Protein AF-A0A965PLN1-F1 (afdb_monomer_lite)

Structure (mmCIF, N/CA/C/O backbone):
data_AF-A0A965PLN1-F1
#
_entry.id   AF-A0A965PLN1-F1
#
loop_
_atom_site.group_PDB
_atom_site.id
_atom_site.type_symbol
_atom_site.label_atom_id
_atom_site.label_alt_id
_atom_site.label_comp_id
_atom_site.label_asym_id
_atom_site.label_entity_id
_atom_site.label_seq_id
_atom_site.pdbx_PDB_ins_code
_atom_site.Cartn_x
_atom_site.Cartn_y
_atom_site.Cartn_z
_atom_site.occupancy
_atom_site.B_iso_or_equiv
_atom_site.auth_seq_id
_atom_site.auth_comp_id
_atom_site.auth_asym_id
_atom_site.auth_atom_id
_atom_site.pdbx_PDB_model_num
ATOM 1 N N . MET A 1 1 ? 15.491 -0.261 -13.532 1.00 60.44 1 MET A N 1
ATOM 2 C CA . MET A 1 1 ? 15.041 0.584 -12.404 1.00 60.44 1 MET A CA 1
ATOM 3 C C . MET A 1 1 ? 14.236 -0.179 -11.343 1.00 60.44 1 MET A C 1
ATOM 5 O O . MET A 1 1 ? 14.579 -0.082 -10.175 1.00 60.44 1 MET A O 1
ATOM 9 N N . ILE A 1 2 ? 13.207 -0.965 -11.703 1.00 69.25 2 ILE A N 1
ATOM 10 C CA . ILE A 1 2 ? 12.363 -1.695 -10.722 1.00 69.25 2 ILE A CA 1
ATOM 11 C C . ILE A 1 2 ? 13.109 -2.850 -10.017 1.00 69.25 2 ILE A C 1
ATOM 13 O O . ILE A 1 2 ? 12.782 -3.197 -8.893 1.00 69.25 2 ILE A O 1
ATOM 17 N N . VAL A 1 3 ? 14.132 -3.434 -10.647 1.00 70.81 3 VAL A N 1
ATOM 18 C CA . VAL A 1 3 ? 14.826 -4.637 -10.134 1.00 70.81 3 VAL A CA 1
ATOM 19 C C . VAL A 1 3 ? 15.979 -4.340 -9.171 1.00 70.81 3 VAL A C 1
ATOM 21 O O . VAL A 1 3 ? 16.336 -5.184 -8.355 1.00 70.81 3 VAL A O 1
ATOM 24 N N . GLU A 1 4 ? 16.575 -3.156 -9.269 1.00 82.12 4 GLU A N 1
ATOM 25 C CA . GLU A 1 4 ? 17.682 -2.744 -8.405 1.00 82.12 4 GLU A CA 1
ATOM 26 C C . GLU A 1 4 ? 17.141 -2.412 -7.014 1.00 82.12 4 GLU A C 1
ATOM 28 O O . GLU A 1 4 ? 16.167 -1.673 -6.911 1.00 82.12 4 GLU A O 1
ATOM 33 N N . ARG A 1 5 ? 17.734 -2.940 -5.944 1.00 80.38 5 ARG A N 1
ATOM 34 C CA . ARG A 1 5 ? 17.298 -2.647 -4.569 1.00 80.38 5 ARG A CA 1
ATOM 35 C C . ARG A 1 5 ? 18.150 -1.535 -3.964 1.00 80.38 5 ARG A C 1
ATOM 37 O O . ARG A 1 5 ? 19.319 -1.424 -4.301 1.00 80.38 5 ARG A O 1
ATOM 44 N N . ASP A 1 6 ? 17.562 -0.785 -3.035 1.00 86.50 6 ASP A N 1
ATOM 45 C CA . ASP A 1 6 ? 18.236 0.264 -2.261 1.00 86.50 6 ASP A CA 1
ATOM 46 C C . ASP A 1 6 ? 18.893 1.348 -3.129 1.00 86.50 6 ASP A C 1
ATOM 48 O O . ASP A 1 6 ? 20.067 1.661 -2.973 1.00 86.50 6 ASP A O 1
ATOM 52 N N . ASN A 1 7 ? 18.119 1.925 -4.049 1.00 90.00 7 ASN A N 1
ATOM 53 C CA . ASN A 1 7 ? 18.559 2.973 -4.962 1.00 90.00 7 ASN A CA 1
ATOM 54 C C . ASN A 1 7 ? 18.110 4.358 -4.430 1.00 90.00 7 ASN A C 1
ATOM 56 O O . ASN A 1 7 ? 16.924 4.697 -4.525 1.00 90.00 7 ASN A O 1
ATOM 60 N N . PRO A 1 8 ? 19.031 5.193 -3.905 1.00 88.88 8 PRO A N 1
ATOM 61 C CA . PRO A 1 8 ? 18.694 6.514 -3.371 1.00 88.88 8 PRO A CA 1
ATOM 62 C C . PRO A 1 8 ? 18.135 7.474 -4.422 1.00 88.88 8 PRO A C 1
ATOM 64 O O . PRO A 1 8 ? 17.267 8.287 -4.116 1.00 88.88 8 PRO A O 1
ATOM 67 N N . GLU A 1 9 ? 18.589 7.381 -5.672 1.00 89.88 9 GLU A N 1
ATOM 68 C CA . GLU A 1 9 ? 18.084 8.234 -6.746 1.00 89.88 9 GLU A CA 1
ATOM 69 C C . GLU A 1 9 ? 16.639 7.887 -7.102 1.00 89.88 9 GLU A C 1
ATOM 71 O O . GLU A 1 9 ? 15.800 8.781 -7.224 1.00 89.88 9 GLU A O 1
ATOM 76 N N . PHE A 1 10 ? 16.309 6.595 -7.155 1.00 91.50 10 PHE A N 1
ATOM 77 C CA . PHE A 1 10 ? 14.926 6.149 -7.279 1.00 91.50 10 PHE A CA 1
ATOM 78 C C . PHE A 1 10 ? 14.072 6.712 -6.144 1.00 91.50 10 PHE A C 1
ATOM 80 O O . PHE A 1 10 ? 12.982 7.222 -6.396 1.00 91.50 10 PHE A O 1
ATOM 87 N N . ARG A 1 11 ? 14.558 6.666 -4.897 1.00 92.44 11 ARG A N 1
ATOM 88 C CA . ARG A 1 11 ? 13.803 7.207 -3.761 1.00 92.44 11 ARG A CA 1
ATOM 89 C C . ARG A 1 11 ? 13.628 8.716 -3.834 1.00 92.44 11 ARG A C 1
ATOM 91 O O . ARG A 1 11 ? 12.525 9.205 -3.596 1.00 92.44 11 ARG A O 1
ATOM 98 N N . ARG A 1 12 ? 14.658 9.444 -4.254 1.00 90.56 12 ARG A N 1
ATOM 99 C CA . ARG A 1 12 ? 14.590 10.888 -4.492 1.00 90.56 12 ARG A CA 1
ATOM 100 C C . ARG A 1 12 ? 13.552 11.242 -5.558 1.00 90.56 12 ARG A C 1
ATOM 102 O O . ARG A 1 12 ? 12.788 12.178 -5.362 1.00 90.56 12 ARG A O 1
ATOM 109 N N . VAL A 1 13 ? 13.505 10.499 -6.664 1.00 91.19 13 VAL A N 1
ATOM 110 C CA . VAL A 1 13 ? 12.593 10.774 -7.788 1.00 91.19 13 VAL A CA 1
ATOM 111 C C . VAL A 1 13 ? 11.161 10.334 -7.484 1.00 91.19 13 VAL A C 1
ATOM 113 O O . VAL A 1 13 ? 10.222 11.086 -7.724 1.00 91.1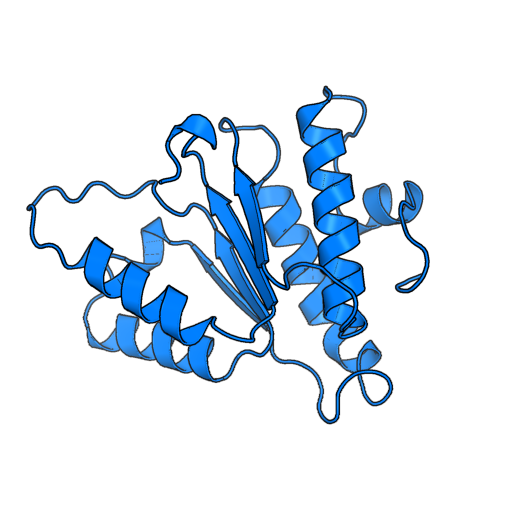9 13 VAL A O 1
ATOM 116 N N . VAL A 1 14 ? 10.981 9.122 -6.956 1.00 92.88 14 VAL A N 1
ATOM 117 C CA . VAL A 1 14 ? 9.655 8.517 -6.768 1.00 92.88 14 VAL A CA 1
ATOM 118 C C . VAL A 1 14 ? 9.020 8.949 -5.458 1.00 92.88 14 VAL A C 1
ATOM 120 O O . VAL A 1 14 ? 7.855 9.341 -5.440 1.00 92.88 14 VAL A O 1
ATOM 123 N N . PHE A 1 15 ? 9.770 8.876 -4.359 1.00 91.31 15 PHE A N 1
ATOM 124 C CA . PHE A 1 15 ? 9.253 9.226 -3.042 1.00 91.31 15 PHE A CA 1
ATOM 125 C C . PHE A 1 15 ? 9.452 10.698 -2.709 1.00 91.31 15 PHE A C 1
ATOM 127 O O . PHE A 1 15 ? 8.698 11.192 -1.882 1.00 91.31 15 PHE A O 1
ATOM 134 N N . ALA A 1 16 ? 10.407 11.411 -3.321 1.00 89.06 16 ALA A N 1
ATOM 135 C CA . ALA A 1 16 ? 10.687 12.823 -3.026 1.00 89.06 16 ALA A CA 1
ATOM 136 C C . ALA A 1 16 ? 10.753 13.112 -1.512 1.00 89.06 16 ALA A C 1
ATOM 138 O O . ALA A 1 16 ? 10.242 14.123 -1.032 1.00 89.06 16 ALA A O 1
ATOM 139 N N . MET A 1 17 ? 11.312 12.170 -0.747 1.00 78.38 17 MET A N 1
ATOM 140 C CA . MET A 1 17 ? 11.492 12.299 0.696 1.00 78.38 17 MET A CA 1
ATOM 141 C C . MET A 1 17 ? 12.887 12.829 0.995 1.00 78.38 17 MET A C 1
ATOM 143 O O . MET A 1 17 ? 13.867 12.379 0.404 1.00 78.38 17 MET A O 1
ATOM 147 N N . ASP A 1 18 ? 12.975 13.741 1.958 1.00 75.62 18 ASP A N 1
ATOM 148 C CA . ASP A 1 18 ? 14.254 14.172 2.503 1.00 75.62 18 ASP A CA 1
ATOM 149 C C . ASP A 1 18 ? 14.805 13.107 3.470 1.00 75.62 18 ASP A C 1
ATOM 151 O O . ASP A 1 18 ? 14.427 13.023 4.639 1.00 75.62 18 ASP A O 1
ATOM 155 N N . GLU A 1 19 ? 15.706 12.262 2.968 1.00 77.12 19 GLU A N 1
ATOM 156 C CA . GLU A 1 19 ? 16.384 11.218 3.749 1.00 77.12 19 GLU A CA 1
ATOM 157 C C . GLU A 1 19 ? 17.459 11.762 4.709 1.00 77.12 19 GLU A C 1
ATOM 159 O O . GLU A 1 19 ? 18.097 10.981 5.434 1.00 77.12 19 GLU A O 1
ATOM 164 N N . THR A 1 20 ? 17.685 13.080 4.716 1.00 73.38 20 THR A N 1
ATOM 165 C CA . THR A 1 20 ? 18.547 13.756 5.693 1.00 73.38 20 THR A CA 1
ATOM 166 C C . THR A 1 20 ? 17.782 14.124 6.966 1.00 73.38 20 THR A C 1
ATOM 168 O O . THR A 1 20 ? 18.387 14.198 8.038 1.00 73.38 20 THR A O 1
ATOM 171 N N . PHE A 1 21 ? 16.448 14.223 6.892 1.00 64.56 21 PHE A N 1
ATOM 172 C CA . PHE A 1 21 ? 15.567 14.539 8.018 1.00 64.56 21 PHE A CA 1
ATOM 173 C C . PHE A 1 21 ? 15.309 13.310 8.915 1.00 64.56 21 PHE A C 1
ATOM 175 O O . PHE A 1 21 ? 14.206 12.769 9.022 1.00 64.56 21 PHE A O 1
ATOM 182 N N . GLY A 1 22 ? 16.370 12.842 9.574 1.00 70.50 22 GLY A N 1
ATOM 183 C CA . GLY A 1 22 ? 16.324 11.799 10.597 1.00 70.50 22 GLY A CA 1
ATOM 184 C C . GLY A 1 22 ? 16.175 10.358 10.083 1.00 70.50 22 GLY A C 1
ATOM 185 O O . GLY A 1 22 ? 15.818 10.070 8.940 1.00 70.50 22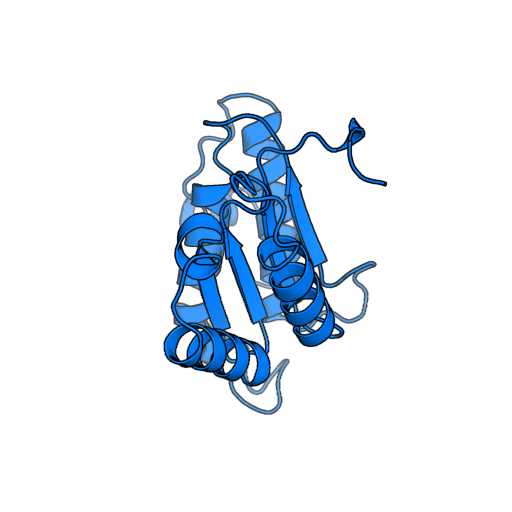 GLY A O 1
ATOM 186 N N . ASN A 1 23 ? 16.436 9.403 10.980 1.00 81.06 23 ASN A N 1
ATOM 187 C CA . ASN A 1 23 ? 16.466 7.971 10.649 1.00 81.06 23 ASN A CA 1
ATOM 188 C C . ASN A 1 23 ? 15.094 7.400 10.243 1.00 81.06 23 ASN A C 1
ATOM 190 O O . ASN A 1 23 ? 15.029 6.416 9.501 1.00 81.06 23 ASN A O 1
ATOM 194 N N . ALA A 1 24 ? 13.998 8.004 10.711 1.00 82.81 24 ALA A N 1
ATOM 195 C CA . ALA A 1 24 ? 12.641 7.542 10.427 1.00 82.81 24 ALA A CA 1
ATOM 196 C C . ALA A 1 24 ? 12.248 7.754 8.956 1.00 82.81 24 ALA A C 1
ATOM 198 O O . ALA A 1 24 ? 11.793 6.807 8.314 1.00 82.81 24 ALA A O 1
ATOM 199 N N . ALA A 1 25 ? 12.482 8.952 8.405 1.00 84.44 25 ALA A N 1
ATOM 200 C CA . ALA A 1 25 ? 12.172 9.276 7.011 1.00 84.44 25 ALA A CA 1
ATOM 201 C C . ALA A 1 25 ? 12.953 8.373 6.044 1.00 84.44 25 ALA A C 1
ATOM 203 O O . ALA A 1 25 ? 12.370 7.765 5.146 1.00 84.44 25 ALA A O 1
ATOM 204 N N . ARG A 1 26 ? 14.255 8.187 6.305 1.00 87.38 26 ARG A N 1
ATOM 205 C CA . ARG A 1 26 ? 15.109 7.266 5.543 1.00 87.38 26 ARG A CA 1
ATOM 206 C C . ARG A 1 26 ? 14.608 5.825 5.597 1.00 87.38 26 ARG A C 1
ATOM 208 O O . ARG A 1 26 ? 14.560 5.148 4.573 1.00 87.38 26 ARG A O 1
ATOM 215 N N . SER A 1 27 ? 14.228 5.345 6.781 1.00 90.56 27 SER A N 1
ATOM 216 C CA . SER A 1 27 ? 13.723 3.976 6.944 1.00 90.56 27 SER A CA 1
ATOM 217 C C . SER A 1 27 ? 12.416 3.778 6.177 1.00 90.56 27 SER A C 1
ATOM 219 O O . SER A 1 27 ? 12.292 2.815 5.424 1.00 90.56 27 SER A O 1
ATOM 221 N N . ILE A 1 28 ? 11.471 4.716 6.305 1.00 92.12 28 ILE A N 1
ATOM 222 C CA . ILE A 1 28 ? 10.202 4.701 5.568 1.00 92.12 28 ILE A CA 1
ATOM 223 C C . ILE A 1 28 ? 10.456 4.661 4.061 1.00 92.12 28 ILE A C 1
ATOM 225 O O . ILE A 1 28 ? 9.885 3.807 3.384 1.00 92.12 28 ILE A O 1
ATOM 229 N N . ALA A 1 29 ? 11.339 5.515 3.541 1.00 92.25 29 ALA A N 1
ATOM 230 C CA . ALA A 1 29 ? 11.658 5.554 2.117 1.00 92.25 29 ALA A CA 1
ATOM 231 C C . ALA A 1 29 ? 12.261 4.224 1.625 1.00 92.25 29 ALA A C 1
ATOM 233 O O . ALA A 1 29 ? 11.806 3.681 0.620 1.00 92.25 29 ALA A O 1
ATOM 234 N N . ARG A 1 30 ? 13.229 3.648 2.357 1.00 93.50 30 ARG A N 1
ATOM 235 C CA . ARG A 1 30 ? 13.874 2.367 1.997 1.00 93.50 30 ARG A CA 1
ATOM 236 C C . ARG A 1 30 ? 12.905 1.187 2.016 1.00 93.50 30 ARG A C 1
ATOM 238 O O . ARG A 1 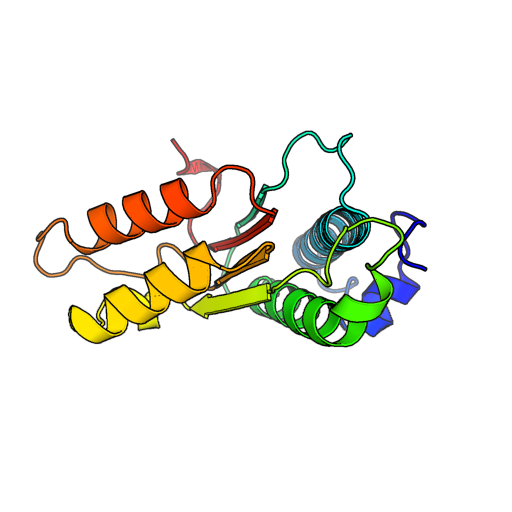30 ? 12.890 0.393 1.077 1.00 93.50 30 ARG A O 1
ATOM 245 N N . PHE A 1 31 ? 12.078 1.065 3.056 1.00 94.81 31 PHE A N 1
ATOM 246 C CA . PHE A 1 31 ? 11.087 -0.013 3.119 1.00 94.81 31 PHE A CA 1
ATOM 247 C C . PHE A 1 31 ? 9.999 0.153 2.056 1.00 94.81 31 PHE A C 1
ATOM 249 O O . PHE A 1 31 ? 9.620 -0.834 1.425 1.00 94.81 31 PHE A O 1
ATOM 256 N N . SER A 1 32 ? 9.548 1.386 1.808 1.00 95.81 32 SER A N 1
ATOM 257 C CA . SER A 1 32 ? 8.555 1.677 0.767 1.00 95.81 32 SER A CA 1
ATOM 258 C C . SER A 1 32 ? 9.093 1.363 -0.624 1.00 95.81 32 SER A C 1
ATOM 260 O O . SER A 1 32 ? 8.384 0.760 -1.421 1.00 95.81 32 SER A O 1
ATOM 262 N N . GLU A 1 33 ? 10.355 1.697 -0.910 1.00 95.56 33 GLU A N 1
ATOM 263 C CA . GLU A 1 33 ? 11.029 1.300 -2.146 1.00 95.56 33 GLU A CA 1
ATOM 264 C C . GLU A 1 33 ? 11.068 -0.220 -2.301 1.00 95.56 33 GLU A C 1
ATOM 266 O O . GLU A 1 33 ? 10.669 -0.740 -3.343 1.00 95.56 33 GLU A O 1
ATOM 271 N N . GLY A 1 34 ? 11.548 -0.928 -1.275 1.00 95.50 34 GLY A N 1
ATOM 272 C CA . GLY A 1 34 ? 11.673 -2.382 -1.315 1.00 95.50 34 GLY A CA 1
ATOM 273 C C . GLY A 1 34 ? 10.332 -3.063 -1.578 1.00 95.50 34 GLY A C 1
ATOM 274 O O . GLY A 1 34 ? 10.244 -3.933 -2.444 1.00 95.50 34 GLY A O 1
ATOM 275 N N . TRP A 1 35 ? 9.280 -2.627 -0.881 1.00 97.19 35 TRP A N 1
ATOM 276 C CA . TRP A 1 35 ? 7.926 -3.133 -1.091 1.00 97.19 35 TRP A CA 1
ATOM 277 C C . TRP A 1 35 ? 7.384 -2.774 -2.476 1.00 97.19 35 TRP A C 1
ATOM 279 O O . TRP A 1 35 ? 6.880 -3.655 -3.163 1.00 97.19 35 TRP A O 1
ATOM 289 N N . LEU A 1 36 ? 7.539 -1.524 -2.927 1.00 97.06 36 LEU A N 1
ATOM 290 C CA . LEU A 1 36 ? 7.056 -1.064 -4.233 1.00 97.06 36 LEU A CA 1
ATOM 291 C C . LEU A 1 36 ? 7.669 -1.885 -5.370 1.00 97.06 36 LEU A C 1
ATOM 293 O O . LEU A 1 36 ? 6.966 -2.379 -6.247 1.00 97.06 36 LEU A O 1
ATOM 297 N N . LYS A 1 37 ? 8.989 -2.072 -5.331 1.00 95.69 37 LYS A N 1
ATOM 298 C CA . LYS A 1 37 ? 9.725 -2.848 -6.332 1.00 95.69 37 LYS A CA 1
ATOM 299 C C . LYS A 1 37 ? 9.331 -4.321 -6.317 1.00 95.69 37 LYS A C 1
ATOM 301 O O . LYS A 1 37 ? 9.154 -4.914 -7.383 1.00 95.69 37 LYS A O 1
ATOM 306 N N . ALA A 1 38 ? 9.139 -4.900 -5.132 1.00 96.12 38 ALA A N 1
ATOM 307 C CA . ALA A 1 38 ? 8.641 -6.262 -4.990 1.00 96.12 38 ALA A CA 1
ATOM 308 C C . ALA A 1 38 ? 7.204 -6.417 -5.520 1.00 96.12 38 ALA A C 1
ATOM 310 O O . ALA A 1 38 ? 6.931 -7.377 -6.236 1.00 96.12 38 ALA A O 1
ATOM 311 N N . ALA A 1 39 ? 6.321 -5.451 -5.255 1.00 96.62 39 ALA A N 1
ATOM 312 C CA . ALA A 1 39 ? 4.957 -5.436 -5.770 1.00 96.62 39 ALA A CA 1
ATOM 313 C C . ALA A 1 39 ? 4.934 -5.344 -7.302 1.00 96.62 39 ALA A C 1
ATOM 315 O O . ALA A 1 39 ? 4.297 -6.172 -7.951 1.00 96.62 39 ALA A O 1
ATOM 316 N N . CYS A 1 40 ? 5.687 -4.417 -7.901 1.00 95.88 40 CYS A N 1
ATOM 317 C CA . CYS A 1 40 ? 5.790 -4.293 -9.359 1.00 95.88 40 CYS A CA 1
ATOM 318 C C . CYS A 1 40 ? 6.330 -5.565 -10.024 1.00 95.88 40 CYS A C 1
ATOM 320 O O . CYS A 1 40 ? 5.848 -5.974 -11.076 1.00 95.88 40 CYS A O 1
ATOM 322 N N . SER A 1 41 ? 7.323 -6.205 -9.401 1.00 94.88 41 SER A N 1
ATOM 323 C CA . SER A 1 41 ? 7.936 -7.431 -9.922 1.00 94.88 41 SER A CA 1
ATOM 324 C C . SER A 1 41 ? 7.237 -8.721 -9.480 1.00 94.88 41 SER A C 1
ATOM 326 O O . SER A 1 41 ? 7.717 -9.809 -9.796 1.00 94.88 41 SER A O 1
ATOM 328 N N . ASN A 1 42 ? 6.120 -8.615 -8.751 1.00 95.06 42 ASN A N 1
ATOM 329 C CA . ASN A 1 42 ? 5.412 -9.744 -8.147 1.00 95.06 42 ASN A CA 1
ATOM 330 C C . ASN A 1 42 ? 6.370 -10.745 -7.462 1.00 95.06 42 ASN A C 1
ATOM 332 O O . ASN A 1 42 ? 6.263 -11.961 -7.646 1.00 95.06 42 ASN A O 1
ATOM 336 N N . ASP A 1 43 ? 7.358 -10.234 -6.724 1.00 94.25 43 ASP A N 1
ATOM 337 C CA . ASP A 1 43 ? 8.456 -11.035 -6.177 1.00 94.25 43 ASP A CA 1
ATOM 338 C C . ASP A 1 43 ? 7.930 -12.024 -5.126 1.00 94.25 43 ASP A C 1
ATOM 340 O O . ASP A 1 43 ? 7.476 -11.631 -4.053 1.00 94.25 43 ASP A O 1
ATOM 344 N N . GLN A 1 44 ? 8.011 -13.325 -5.420 1.00 91.00 44 GLN A N 1
ATOM 345 C CA . GLN A 1 44 ? 7.562 -14.391 -4.515 1.00 91.00 44 GLN A CA 1
ATOM 346 C C . GLN A 1 44 ? 8.542 -14.670 -3.369 1.00 91.00 44 GLN A C 1
ATOM 348 O O . GLN A 1 44 ? 8.209 -15.406 -2.446 1.00 91.00 44 GLN A O 1
ATOM 353 N N . LYS A 1 45 ? 9.757 -14.108 -3.411 1.00 91.38 45 LYS A N 1
ATOM 354 C CA . LYS A 1 45 ? 10.805 -14.359 -2.410 1.00 91.38 45 LYS A CA 1
ATOM 355 C C . LYS A 1 45 ? 10.695 -13.446 -1.190 1.00 91.38 45 LYS A C 1
ATOM 357 O O . LYS A 1 45 ? 11.469 -13.597 -0.243 1.00 91.38 45 LYS A O 1
ATOM 362 N N . VAL A 1 46 ? 9.790 -12.464 -1.201 1.00 92.38 46 VAL A N 1
ATOM 363 C CA . VAL A 1 46 ? 9.574 -11.604 -0.033 1.00 92.38 46 VAL A CA 1
ATOM 364 C C . VAL A 1 46 ? 8.994 -12.407 1.127 1.00 92.38 46 VAL A C 1
ATOM 366 O O . VAL A 1 46 ? 8.152 -13.277 0.940 1.00 92.38 46 VAL A O 1
ATOM 369 N N . LYS A 1 47 ? 9.404 -12.073 2.355 1.00 91.31 47 LYS A N 1
ATOM 370 C CA . LYS A 1 47 ? 8.844 -12.700 3.566 1.00 91.31 47 LYS A CA 1
ATOM 371 C C . LYS A 1 47 ? 7.357 -12.396 3.749 1.00 91.31 47 LYS A C 1
ATOM 373 O O . LYS A 1 47 ? 6.644 -1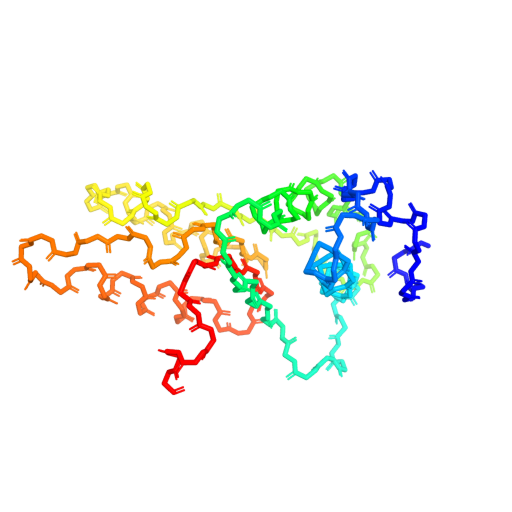3.167 4.376 1.00 91.31 47 LYS A O 1
ATOM 378 N N . SER A 1 48 ? 6.915 -11.243 3.255 1.00 94.69 48 SER A N 1
ATOM 379 C CA . SER A 1 48 ? 5.525 -10.814 3.295 1.00 94.69 48 SER A CA 1
ATOM 380 C C . SER A 1 48 ? 5.250 -9.851 2.148 1.00 94.69 48 SER A C 1
ATOM 382 O O . SER A 1 48 ? 6.108 -9.043 1.789 1.00 94.69 48 SER A O 1
ATOM 38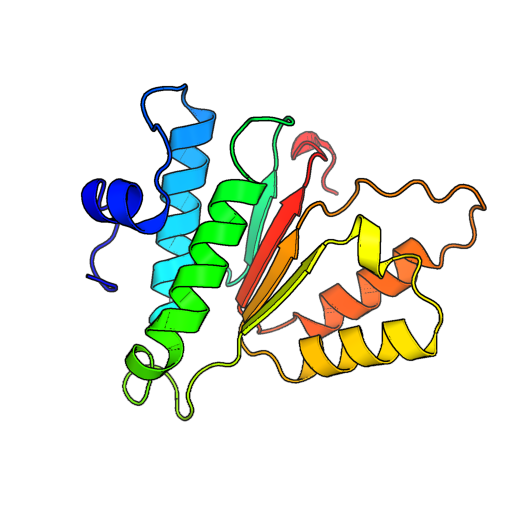4 N N . ARG A 1 49 ? 4.031 -9.918 1.610 1.00 97.38 49 ARG A N 1
ATOM 385 C CA . ARG A 1 49 ? 3.497 -8.934 0.657 1.00 97.38 49 ARG A CA 1
ATOM 386 C C . ARG A 1 49 ? 2.921 -7.701 1.353 1.00 97.38 49 ARG A C 1
ATOM 388 O O . ARG A 1 49 ? 2.432 -6.786 0.693 1.00 97.38 49 ARG A O 1
ATOM 395 N N . TRP A 1 50 ? 2.931 -7.695 2.682 1.00 97.31 50 TRP A N 1
ATOM 396 C CA . TRP A 1 50 ? 2.371 -6.636 3.502 1.00 97.31 50 TRP A CA 1
ATOM 397 C C . TRP A 1 50 ? 3.487 -5.769 4.079 1.00 97.31 50 TRP A C 1
ATOM 399 O O . TRP A 1 50 ? 4.451 -6.281 4.651 1.00 97.31 50 TRP A O 1
ATOM 409 N N . LEU A 1 51 ? 3.335 -4.454 3.959 1.00 97.06 51 LEU A N 1
ATOM 410 C CA . LEU A 1 51 ? 4.176 -3.463 4.615 1.00 97.06 51 LEU A CA 1
ATOM 411 C C . LEU A 1 51 ? 3.296 -2.559 5.478 1.00 97.06 51 LEU A C 1
ATOM 413 O O . LEU A 1 51 ? 2.360 -1.939 4.986 1.00 97.06 51 LEU A O 1
ATOM 417 N N . VAL A 1 52 ? 3.623 -2.460 6.766 1.00 95.25 52 VAL A N 1
ATOM 418 C CA . VAL A 1 52 ? 2.984 -1.516 7.687 1.00 95.25 52 VAL A CA 1
ATOM 419 C C . VAL A 1 52 ? 3.996 -0.445 8.067 1.00 95.25 52 VAL A C 1
ATOM 421 O O . VAL A 1 52 ? 5.006 -0.722 8.714 1.00 95.25 52 VAL A O 1
ATOM 424 N N . LEU A 1 53 ? 3.722 0.790 7.664 1.00 94.31 53 LEU A N 1
ATOM 425 C CA . LEU A 1 53 ? 4.466 1.975 8.059 1.00 94.31 53 LEU A CA 1
ATOM 426 C C . LEU A 1 53 ? 3.844 2.524 9.344 1.00 94.31 53 LEU A C 1
ATOM 428 O O . LEU A 1 53 ? 2.810 3.190 9.311 1.00 94.31 53 LEU A O 1
ATOM 432 N N . ALA A 1 54 ? 4.487 2.240 10.473 1.00 90.94 54 ALA A N 1
ATOM 433 C CA . ALA A 1 54 ? 4.086 2.721 11.790 1.00 90.94 54 ALA A CA 1
ATOM 434 C C . ALA A 1 54 ? 5.049 3.805 12.292 1.00 90.94 54 ALA A C 1
ATOM 436 O O . ALA A 1 54 ? 6.264 3.691 12.124 1.00 90.94 54 ALA A O 1
ATOM 437 N N . GLY A 1 55 ? 4.524 4.853 12.924 1.00 85.81 55 GLY A N 1
ATOM 438 C CA . GLY A 1 55 ? 5.344 5.906 13.530 1.00 85.81 55 GLY A CA 1
ATOM 439 C C . GLY A 1 55 ? 4.565 7.186 13.800 1.00 85.81 55 GLY A C 1
ATOM 440 O O . GLY A 1 55 ? 3.407 7.305 13.407 1.00 85.81 55 GLY A O 1
ATOM 441 N N . SER A 1 56 ? 5.207 8.168 14.427 1.00 84.38 56 SER A N 1
ATOM 442 C CA . SER A 1 56 ? 4.568 9.438 14.787 1.00 84.38 56 SER A CA 1
ATOM 443 C C . SER A 1 56 ? 4.049 10.220 13.567 1.00 84.38 56 SER A C 1
ATOM 445 O O . SER A 1 56 ? 4.526 10.023 12.437 1.00 84.38 56 SER A O 1
ATOM 447 N N . PRO A 1 57 ? 3.058 11.110 13.753 1.00 84.44 57 PRO A N 1
ATOM 448 C CA . PRO A 1 57 ? 2.671 12.081 12.734 1.00 84.44 57 PRO A CA 1
ATOM 449 C C . PRO A 1 57 ? 3.882 12.878 12.225 1.00 84.44 57 PRO A C 1
ATOM 451 O O . PRO A 1 57 ? 4.836 13.112 12.961 1.00 84.44 57 PRO A O 1
ATOM 454 N N . GLY A 1 58 ? 3.868 13.262 10.947 1.00 83.06 58 GLY A N 1
ATOM 455 C CA . GLY A 1 58 ? 4.955 14.040 10.338 1.00 83.06 58 GLY A CA 1
ATOM 456 C C . GLY A 1 58 ? 6.177 13.238 9.866 1.00 83.06 58 GLY A C 1
ATOM 457 O O . GLY A 1 58 ? 6.986 13.778 9.126 1.00 83.06 58 GLY A O 1
ATOM 458 N N . CYS A 1 59 ? 6.298 11.937 10.166 1.00 86.94 59 CYS A N 1
ATOM 459 C CA . CYS A 1 59 ? 7.432 11.120 9.690 1.00 86.94 59 CYS A CA 1
ATOM 460 C C . CYS A 1 59 ? 7.397 10.762 8.183 1.00 86.94 59 CYS A C 1
ATOM 462 O O . CYS A 1 59 ? 8.257 10.024 7.715 1.00 86.94 59 CYS A O 1
ATOM 464 N N . GLY A 1 60 ? 6.394 11.223 7.424 1.00 89.56 60 GLY A N 1
ATOM 465 C CA . GLY A 1 60 ? 6.301 10.996 5.972 1.00 89.56 60 GLY A CA 1
ATOM 466 C C . GLY A 1 60 ? 5.638 9.684 5.526 1.00 89.56 60 GLY A C 1
ATOM 467 O O . GLY A 1 60 ? 5.712 9.332 4.355 1.00 89.56 60 GLY A O 1
ATOM 468 N N . LYS A 1 61 ? 4.942 8.970 6.420 1.00 94.25 61 LYS A N 1
ATOM 469 C CA . LYS A 1 61 ? 4.255 7.691 6.124 1.00 94.25 61 LYS A CA 1
ATOM 470 C C . LYS A 1 61 ? 3.216 7.824 5.001 1.00 94.25 61 LYS A C 1
ATOM 472 O O . LYS A 1 61 ? 3.301 7.135 3.990 1.00 94.25 61 LYS A O 1
ATOM 477 N N . THR A 1 62 ? 2.276 8.756 5.162 1.00 94.44 62 THR A N 1
ATOM 478 C CA . THR A 1 62 ? 1.234 9.062 4.169 1.00 94.44 62 THR A CA 1
ATOM 479 C C . THR A 1 62 ? 1.828 9.549 2.851 1.00 94.44 62 THR A C 1
ATOM 481 O O . THR A 1 62 ? 1.353 9.180 1.779 1.00 94.44 62 THR A O 1
ATOM 484 N N . HIS A 1 63 ? 2.907 10.334 2.918 1.00 94.38 63 HIS A N 1
ATOM 485 C CA . HIS A 1 63 ? 3.625 10.798 1.731 1.00 94.38 63 HIS A CA 1
ATOM 486 C C . HIS A 1 63 ? 4.230 9.627 0.951 1.00 94.38 63 HIS A C 1
ATOM 488 O O . HIS A 1 63 ? 4.003 9.516 -0.253 1.00 94.38 63 HIS A O 1
ATOM 494 N N . ALA A 1 64 ? 4.910 8.708 1.643 1.00 95.88 64 ALA A N 1
ATOM 495 C CA . ALA A 1 64 ? 5.484 7.517 1.033 1.00 95.88 64 ALA A CA 1
ATOM 496 C C . ALA A 1 64 ? 4.415 6.602 0.415 1.00 95.88 64 ALA A C 1
ATOM 498 O O . ALA A 1 64 ? 4.557 6.181 -0.733 1.00 95.88 64 ALA A O 1
ATOM 499 N N . LEU A 1 65 ? 3.307 6.361 1.127 1.00 97.56 65 LEU A N 1
ATOM 500 C CA . LEU A 1 65 ? 2.171 5.599 0.601 1.00 97.56 65 LEU A CA 1
ATOM 501 C C . LEU A 1 65 ? 1.596 6.256 -0.660 1.00 97.56 65 LEU A C 1
ATOM 503 O O . LEU A 1 65 ? 1.350 5.572 -1.653 1.00 97.56 65 LEU A O 1
ATOM 507 N N . GLN A 1 66 ? 1.433 7.582 -0.671 1.00 97.25 66 GLN A N 1
ATOM 508 C CA . GLN A 1 66 ? 0.906 8.284 -1.841 1.00 97.25 66 GLN A CA 1
ATOM 509 C C . GLN A 1 66 ? 1.865 8.340 -3.027 1.00 97.25 66 GLN A C 1
ATOM 511 O O . GLN A 1 66 ? 1.423 8.361 -4.177 1.00 97.25 66 GLN A O 1
ATOM 516 N N . ALA A 1 67 ? 3.168 8.389 -2.777 1.00 97.31 67 ALA A N 1
ATOM 517 C CA . ALA A 1 67 ? 4.174 8.240 -3.819 1.00 97.31 67 ALA A CA 1
ATOM 518 C C . ALA A 1 67 ? 4.129 6.833 -4.436 1.00 97.31 67 ALA A C 1
ATOM 520 O O . ALA A 1 67 ? 4.050 6.709 -5.658 1.00 97.31 67 ALA A O 1
ATOM 521 N N . ALA A 1 68 ? 4.066 5.784 -3.607 1.00 97.75 68 ALA A N 1
ATOM 522 C CA . ALA A 1 68 ? 3.917 4.407 -4.077 1.00 97.75 68 ALA A CA 1
ATOM 523 C C . ALA A 1 68 ? 2.636 4.224 -4.907 1.00 97.75 68 ALA A C 1
ATOM 525 O O . ALA A 1 68 ? 2.697 3.683 -6.007 1.00 97.75 68 ALA A O 1
ATOM 526 N N . TYR A 1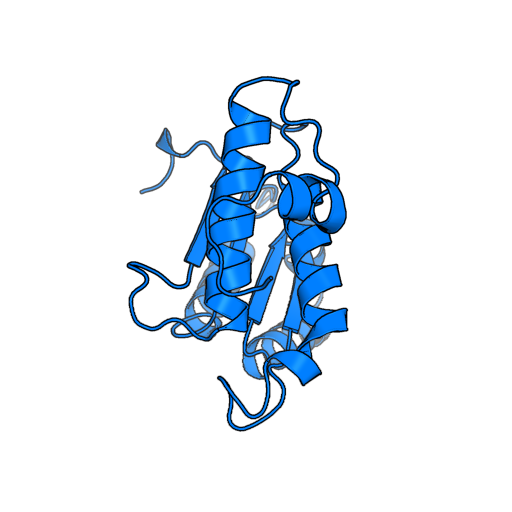 69 ? 1.493 4.736 -4.434 1.00 98.06 69 TYR A N 1
ATOM 527 C CA . TYR A 1 69 ? 0.228 4.681 -5.173 1.00 98.06 69 TYR A CA 1
ATOM 528 C C . TYR A 1 69 ? 0.332 5.321 -6.562 1.00 98.06 69 TYR A C 1
ATOM 530 O O . TYR A 1 69 ? -0.070 4.722 -7.561 1.00 98.06 69 TYR A O 1
ATOM 538 N N . ARG A 1 70 ? 0.890 6.537 -6.630 1.00 97.69 70 ARG A N 1
ATOM 539 C CA . ARG A 1 70 ? 1.074 7.269 -7.890 1.00 97.69 70 ARG A CA 1
ATOM 540 C C . ARG A 1 70 ? 1.972 6.504 -8.855 1.00 97.69 70 ARG A C 1
ATOM 542 O O . ARG A 1 70 ? 1.607 6.364 -10.019 1.00 97.69 70 ARG A O 1
ATOM 549 N N . PHE A 1 71 ? 3.088 5.968 -8.363 1.00 96.94 71 PHE A N 1
ATOM 550 C CA . PHE A 1 71 ? 3.996 5.158 -9.168 1.00 96.94 71 PHE A CA 1
ATOM 551 C C . PHE A 1 71 ? 3.300 3.908 -9.715 1.00 96.94 71 PHE A C 1
ATOM 553 O O . PHE A 1 71 ? 3.323 3.669 -10.917 1.00 96.94 71 PHE A O 1
ATOM 560 N N . LEU A 1 72 ? 2.632 3.135 -8.853 1.00 96.50 72 LEU A N 1
ATOM 561 C CA . LEU A 1 72 ? 1.942 1.907 -9.251 1.00 96.50 72 LEU A CA 1
ATOM 562 C C . LEU A 1 72 ? 0.884 2.163 -10.325 1.00 96.50 72 LEU A C 1
ATOM 564 O O . LEU A 1 72 ? 0.798 1.414 -11.292 1.00 96.50 72 LEU A O 1
ATOM 568 N N . ARG A 1 73 ? 0.105 3.242 -10.192 1.00 96.00 73 ARG A N 1
ATOM 569 C CA . ARG A 1 73 ? -0.894 3.606 -11.202 1.00 96.00 73 ARG A CA 1
ATOM 570 C C . ARG A 1 73 ? -0.279 4.029 -12.530 1.00 96.00 73 ARG A C 1
ATOM 572 O O . ARG A 1 73 ? -0.831 3.683 -13.568 1.00 96.00 73 ARG A O 1
ATOM 579 N N . ALA A 1 74 ? 0.830 4.764 -12.500 1.00 95.31 74 ALA A N 1
ATOM 580 C CA . ALA A 1 74 ? 1.516 5.207 -13.711 1.00 95.31 74 ALA A CA 1
ATOM 581 C C . ALA A 1 74 ? 2.225 4.055 -14.444 1.00 95.31 74 ALA A C 1
ATOM 583 O O . ALA A 1 74 ? 2.311 4.076 -15.667 1.00 95.31 74 ALA A O 1
ATOM 584 N N . HIS A 1 75 ? 2.687 3.041 -13.706 1.00 94.25 75 HIS A N 1
ATOM 585 C CA . HIS A 1 75 ? 3.547 1.967 -14.215 1.00 94.25 75 HIS A CA 1
ATOM 586 C C . HIS A 1 75 ? 2.892 0.575 -14.195 1.00 94.25 75 HIS A C 1
ATOM 588 O O . HIS A 1 75 ? 3.578 -0.438 -14.339 1.00 94.25 75 HIS A O 1
ATOM 594 N N . ALA A 1 76 ? 1.568 0.486 -14.027 1.00 92.69 76 ALA A N 1
ATOM 595 C CA . ALA A 1 76 ? 0.864 -0.800 -14.008 1.00 92.69 76 ALA A CA 1
ATOM 596 C C . ALA A 1 76 ? 1.082 -1.592 -15.309 1.00 92.69 76 ALA A C 1
ATOM 598 O O . ALA A 1 76 ? 1.292 -2.803 -15.271 1.00 92.69 76 ALA A O 1
ATOM 599 N N . ILE A 1 77 ? 1.093 -0.902 -16.455 1.00 93.31 77 ILE A N 1
ATOM 600 C CA . ILE A 1 77 ? 1.344 -1.520 -17.764 1.00 93.31 77 ILE A CA 1
ATOM 601 C C . ILE A 1 77 ? 2.766 -2.081 -17.833 1.00 93.31 77 ILE A C 1
ATOM 603 O O . ILE A 1 77 ? 2.929 -3.201 -18.292 1.00 93.31 77 ILE A O 1
ATOM 607 N N . ASP A 1 78 ? 3.767 -1.380 -17.294 1.00 92.69 78 ASP A N 1
ATOM 608 C CA . ASP A 1 78 ? 5.167 -1.832 -17.301 1.00 92.69 78 ASP A CA 1
ATOM 609 C C . ASP A 1 78 ? 5.389 -3.112 -16.479 1.00 92.69 78 ASP A C 1
ATOM 611 O O . ASP A 1 78 ? 6.368 -3.835 -16.676 1.00 92.69 78 ASP A O 1
ATOM 615 N N . CYS A 1 79 ? 4.485 -3.404 -15.537 1.00 90.69 79 CYS A N 1
ATOM 616 C CA . CYS A 1 79 ? 4.525 -4.622 -14.730 1.00 90.69 79 CYS A CA 1
ATOM 617 C C . CYS A 1 79 ? 4.022 -5.862 -15.506 1.00 90.69 79 CYS A C 1
ATOM 619 O O . CYS A 1 79 ? 4.246 -7.008 -15.101 1.00 90.69 79 CYS A O 1
ATOM 621 N N . TRP A 1 80 ? 3.350 -5.640 -16.634 1.00 90.62 80 TRP A N 1
ATOM 622 C CA . TRP A 1 80 ? 2.766 -6.640 -17.521 1.00 90.62 80 TRP A CA 1
ATOM 623 C C . TRP A 1 80 ? 3.486 -6.635 -18.889 1.00 90.62 80 TRP A C 1
ATOM 625 O O . TRP A 1 80 ? 4.016 -5.611 -19.307 1.00 90.62 80 TRP A O 1
ATOM 635 N N . PRO A 1 81 ? 3.575 -7.771 -19.608 1.00 91.56 81 PRO A N 1
ATOM 636 C CA . PRO A 1 81 ? 3.217 -9.134 -19.201 1.00 91.56 81 PRO A CA 1
ATOM 637 C C . PRO A 1 81 ? 4.311 -9.840 -18.391 1.00 91.56 81 PRO A C 1
ATOM 639 O O . PRO A 1 81 ? 4.201 -11.024 -18.090 1.00 91.56 81 PRO A O 1
ATOM 642 N N . ARG A 1 82 ? 5.400 -9.137 -18.055 1.00 91.81 82 ARG A N 1
ATOM 643 C CA . ARG A 1 82 ? 6.597 -9.764 -17.485 1.00 91.81 82 ARG A CA 1
ATOM 644 C C . ARG A 1 82 ? 6.366 -10.411 -16.117 1.00 91.81 82 ARG A C 1
ATOM 646 O O . ARG A 1 82 ? 6.923 -11.477 -15.868 1.00 91.81 82 ARG A O 1
ATOM 653 N N . TRP A 1 83 ? 5.612 -9.764 -15.229 1.00 93.75 83 TRP A N 1
ATOM 654 C CA . TRP A 1 83 ? 5.417 -10.230 -13.846 1.00 93.75 83 TRP A CA 1
ATOM 655 C C . TRP A 1 83 ? 3.959 -10.545 -13.497 1.00 93.75 83 TRP A C 1
ATOM 657 O O . TRP A 1 83 ? 3.692 -11.234 -12.508 1.00 93.75 83 TRP A O 1
ATOM 667 N N . TYR A 1 84 ? 3.025 -10.076 -14.322 1.00 95.50 84 TYR A N 1
ATOM 668 C CA . TYR A 1 84 ? 1.593 -10.317 -14.191 1.00 95.50 84 TYR A CA 1
ATOM 669 C C . TYR A 1 84 ? 0.993 -10.751 -15.528 1.00 95.50 84 TYR A C 1
ATOM 671 O O . TYR A 1 84 ? 1.447 -10.314 -16.582 1.00 95.50 84 TYR A O 1
ATOM 679 N N . THR A 1 85 ? -0.056 -11.575 -15.482 1.00 94.44 85 THR A N 1
ATOM 680 C CA . THR A 1 85 ? -0.813 -12.024 -16.666 1.00 94.44 85 THR A CA 1
ATOM 681 C C . THR A 1 85 ? -1.716 -10.929 -17.237 1.00 94.44 85 THR A C 1
ATOM 683 O O . THR A 1 85 ? -1.941 -10.877 -18.444 1.00 94.44 85 THR A O 1
ATOM 686 N N . THR A 1 86 ? -2.178 -10.017 -16.383 1.00 94.56 86 THR A N 1
ATOM 687 C CA . THR A 1 86 ? -2.908 -8.791 -16.729 1.00 94.56 86 THR A CA 1
ATOM 688 C C . THR A 1 86 ? -2.292 -7.607 -15.984 1.00 94.56 86 THR A C 1
ATOM 690 O O . THR A 1 86 ? -1.694 -7.822 -14.927 1.00 94.56 86 THR A O 1
ATOM 693 N N . PRO A 1 87 ? -2.448 -6.358 -16.456 1.00 95.56 87 PRO A N 1
ATOM 694 C CA . PRO A 1 87 ? -2.009 -5.192 -15.692 1.00 95.56 87 PRO A CA 1
ATOM 695 C C . PRO A 1 87 ? -2.588 -5.224 -14.262 1.00 95.56 87 PRO A C 1
ATOM 697 O O . PRO A 1 87 ? -3.806 -5.367 -14.112 1.00 95.56 87 PRO A O 1
ATOM 700 N N . PRO A 1 88 ? -1.757 -5.152 -13.204 1.00 96.25 88 PRO A N 1
ATOM 701 C CA . PRO A 1 88 ? -2.238 -5.228 -11.833 1.00 96.25 88 PRO A CA 1
ATOM 702 C C . PRO A 1 88 ? -3.084 -3.999 -11.488 1.00 96.25 88 PRO A C 1
ATOM 704 O O . PRO A 1 88 ? -2.669 -2.857 -11.684 1.00 96.25 88 PRO A O 1
ATOM 707 N N . SER A 1 89 ? -4.268 -4.239 -10.934 1.00 96.75 89 SER A N 1
ATOM 708 C CA . SER A 1 89 ? -5.150 -3.196 -10.416 1.00 96.75 89 SER A CA 1
ATOM 709 C C . SER A 1 89 ? -4.675 -2.724 -9.039 1.00 96.75 89 SER A C 1
ATOM 711 O O . SER A 1 89 ? -4.220 -3.513 -8.205 1.00 96.75 89 SER A O 1
ATOM 713 N N . VAL A 1 90 ? -4.791 -1.420 -8.794 1.00 97.56 90 VAL A N 1
ATOM 714 C CA . VAL A 1 90 ? -4.316 -0.766 -7.569 1.00 97.56 90 VAL A CA 1
ATOM 715 C C . VAL A 1 90 ? -5.443 0.104 -7.028 1.00 97.56 90 VAL A C 1
ATOM 717 O O . VAL A 1 90 ? -5.944 0.958 -7.759 1.00 97.56 90 VAL A O 1
ATOM 720 N N . THR A 1 91 ? -5.813 -0.071 -5.760 1.00 97.88 91 THR A N 1
ATOM 721 C CA . THR A 1 91 ? -6.746 0.833 -5.067 1.00 97.88 91 THR A CA 1
ATOM 722 C C . THR A 1 91 ? -6.104 1.457 -3.833 1.00 97.88 91 THR A C 1
ATOM 724 O O . THR A 1 91 ? -5.160 0.908 -3.253 1.00 97.88 91 THR A O 1
ATOM 727 N N . LYS A 1 92 ? -6.612 2.628 -3.445 1.00 97.88 92 LYS A N 1
ATOM 728 C CA . LYS A 1 92 ? -6.183 3.350 -2.252 1.00 97.88 92 LYS A CA 1
ATOM 729 C C . LYS A 1 92 ? -7.353 4.047 -1.582 1.00 97.88 92 LYS A C 1
ATOM 731 O O . LYS A 1 92 ? -8.007 4.882 -2.202 1.00 97.88 92 LYS A O 1
ATOM 736 N N . PHE A 1 93 ? -7.488 3.852 -0.278 1.00 95.62 93 PHE A N 1
ATOM 737 C CA . PHE A 1 93 ? -8.437 4.588 0.551 1.00 95.62 93 PHE A CA 1
ATOM 738 C C . PHE A 1 93 ? -7.805 5.036 1.872 1.00 95.62 93 PHE A C 1
ATOM 740 O O . PHE A 1 93 ? -6.760 4.541 2.292 1.00 95.62 93 PHE A O 1
ATOM 747 N N . THR A 1 94 ? -8.418 6.038 2.500 1.00 94.75 94 THR A N 1
ATOM 748 C CA . THR A 1 94 ? -8.019 6.541 3.820 1.00 94.75 94 THR A CA 1
ATOM 749 C C . THR A 1 94 ? -9.003 6.000 4.846 1.00 94.75 94 THR A C 1
ATOM 751 O O . THR A 1 94 ? -10.201 6.251 4.726 1.00 94.75 94 THR A O 1
ATOM 754 N N . TRP A 1 95 ? -8.506 5.264 5.838 1.00 92.56 95 TRP A N 1
ATOM 755 C CA . TRP A 1 95 ? -9.318 4.488 6.772 1.00 92.56 95 TRP A CA 1
ATOM 756 C C . TRP A 1 95 ? -10.338 5.342 7.528 1.00 92.56 95 TRP A C 1
ATOM 758 O O . TRP A 1 95 ? -11.532 5.055 7.490 1.00 92.56 95 TRP A O 1
ATOM 768 N N . SER A 1 96 ? -9.894 6.468 8.089 1.00 87.56 96 SER A N 1
ATOM 769 C CA . SER A 1 96 ? -10.753 7.428 8.797 1.00 87.56 96 SER A CA 1
ATOM 770 C C . SER A 1 96 ? -11.892 8.007 7.953 1.00 87.56 96 SER A C 1
ATOM 772 O O . SER A 1 96 ? -12.875 8.492 8.507 1.00 87.56 96 SER A O 1
ATOM 774 N N . ARG A 1 97 ? -11.790 7.948 6.618 1.00 89.31 97 ARG A N 1
ATOM 775 C CA . ARG A 1 97 ? -12.861 8.373 5.704 1.00 89.31 97 ARG A CA 1
ATOM 776 C C . ARG A 1 97 ? -13.828 7.247 5.369 1.00 89.31 97 ARG A C 1
ATOM 778 O O . ARG A 1 97 ? -15.005 7.522 5.181 1.00 89.31 97 ARG A O 1
ATOM 785 N N . VAL A 1 98 ? -13.338 6.011 5.267 1.00 90.19 98 VAL A N 1
ATOM 786 C CA . VAL A 1 98 ? -14.161 4.873 4.828 1.00 90.19 98 VAL A CA 1
ATOM 787 C C . VAL A 1 98 ? -14.883 4.178 5.975 1.00 90.19 98 VAL A C 1
ATOM 789 O O . VAL A 1 98 ? -15.972 3.647 5.786 1.00 90.19 98 VAL A O 1
ATOM 792 N N . VAL A 1 99 ? -14.318 4.218 7.182 1.00 87.31 99 VAL A N 1
ATOM 793 C CA . VAL A 1 99 ? -14.863 3.502 8.342 1.00 87.31 99 VAL A CA 1
ATOM 794 C C . VAL A 1 99 ? -16.252 3.995 8.750 1.00 87.31 99 VAL A C 1
ATOM 796 O O . VAL A 1 99 ? -17.047 3.201 9.239 1.00 87.31 99 VAL A O 1
ATOM 799 N N . SER A 1 100 ? -16.573 5.261 8.475 1.00 86.19 100 SER A N 1
ATOM 800 C CA . SER A 1 100 ? -17.862 5.887 8.804 1.00 86.19 100 SER A CA 1
ATOM 801 C C . SER A 1 100 ? -18.810 6.010 7.608 1.00 86.19 100 SER A C 1
ATOM 803 O O . SER A 1 100 ? -19.780 6.757 7.682 1.00 86.19 100 SER A O 1
ATOM 805 N N . LEU A 1 101 ? -18.522 5.339 6.487 1.00 89.44 101 LEU A N 1
ATOM 806 C CA . LEU A 1 101 ? -19.418 5.354 5.331 1.00 89.44 101 LEU A CA 1
ATOM 807 C C . LEU A 1 101 ? -20.729 4.625 5.632 1.00 89.44 101 LEU A C 1
ATOM 809 O O . LEU A 1 101 ? -20.745 3.621 6.349 1.00 89.44 101 LEU A O 1
ATOM 813 N N . GLU A 1 102 ? -21.809 5.098 5.021 1.00 91.94 102 GLU A N 1
ATOM 814 C CA . GLU A 1 102 ? -23.076 4.369 4.978 1.00 91.94 102 GLU A CA 1
ATOM 815 C C . GLU A 1 102 ? -22.893 2.997 4.298 1.00 91.94 102 GLU A C 1
ATOM 817 O O . GLU A 1 102 ? -21.998 2.858 3.456 1.00 91.94 102 GLU A O 1
ATOM 822 N N . PRO A 1 103 ? -23.726 1.986 4.614 1.00 89.31 103 PRO A N 1
ATOM 823 C CA . PRO A 1 103 ? -23.528 0.606 4.161 1.00 89.31 103 PRO A CA 1
ATOM 824 C C . PRO A 1 103 ? -23.272 0.445 2.656 1.00 89.31 103 PRO A C 1
ATOM 826 O O . PRO A 1 103 ? -22.306 -0.207 2.278 1.00 89.31 103 PRO A O 1
ATOM 829 N N . GLY A 1 104 ? -24.051 1.105 1.792 1.00 92.69 104 GLY A N 1
ATOM 830 C CA . GLY A 1 104 ? -23.858 0.997 0.338 1.00 92.69 104 GLY A CA 1
ATOM 831 C C . GLY A 1 104 ? -22.511 1.550 -0.145 1.00 92.69 104 GLY A C 1
ATOM 832 O O . GLY A 1 104 ? -21.837 0.932 -0.960 1.00 92.69 104 GLY A O 1
ATOM 833 N N . ALA A 1 105 ? -22.058 2.677 0.412 1.00 93.56 105 ALA A N 1
ATOM 834 C CA . ALA A 1 105 ? -20.750 3.238 0.067 1.00 93.56 105 ALA A CA 1
ATOM 835 C C . ALA A 1 105 ? -19.590 2.401 0.636 1.00 93.56 105 ALA A C 1
ATOM 837 O O . ALA A 1 105 ? -18.494 2.395 0.078 1.00 93.56 105 ALA A O 1
ATOM 838 N N . TRP A 1 106 ? -19.813 1.693 1.745 1.00 93.81 106 TRP A N 1
ATOM 839 C CA . TRP A 1 106 ? -18.857 0.721 2.269 1.00 93.81 106 TRP A CA 1
ATOM 840 C C . TRP A 1 106 ? -18.726 -0.507 1.354 1.00 93.81 106 TRP A C 1
ATOM 842 O O . TRP A 1 106 ? -17.606 -0.924 1.057 1.00 93.81 106 TRP A O 1
ATOM 852 N N . GLU A 1 107 ? -19.843 -1.039 0.851 1.00 94.88 107 GLU A N 1
ATOM 853 C CA . GLU A 1 107 ? -19.851 -2.162 -0.099 1.00 94.88 107 GLU A CA 1
ATOM 854 C C . GLU A 1 107 ? -19.054 -1.843 -1.375 1.00 94.88 107 GLU A C 1
ATOM 856 O O . GLU A 1 107 ? -18.313 -2.695 -1.871 1.00 94.88 107 GLU A O 1
ATOM 861 N N . ASP A 1 108 ? -19.118 -0.601 -1.867 1.00 95.94 108 ASP A N 1
ATOM 862 C CA . ASP A 1 108 ? -18.306 -0.152 -3.004 1.00 95.94 108 ASP A CA 1
ATOM 863 C C . ASP A 1 108 ? -16.797 -0.236 -2.711 1.00 95.94 108 ASP A C 1
ATOM 865 O O . ASP A 1 108 ? -16.025 -0.731 -3.541 1.00 95.94 108 ASP A O 1
ATOM 869 N N . ILE A 1 109 ? -16.368 0.180 -1.511 1.00 96.06 109 ILE A N 1
ATOM 870 C CA . ILE A 1 109 ? -14.968 0.071 -1.067 1.00 96.06 109 ILE A CA 1
ATOM 871 C C . ILE A 1 109 ? -14.538 -1.396 -0.972 1.00 96.06 109 ILE A C 1
ATOM 873 O O . ILE A 1 109 ? -13.443 -1.745 -1.426 1.00 96.06 109 ILE A O 1
ATOM 877 N N . GLU A 1 110 ? -15.386 -2.272 -0.428 1.00 96.31 110 GLU A N 1
ATOM 878 C CA . GLU A 1 110 ? -15.112 -3.713 -0.379 1.00 96.31 110 GLU A CA 1
ATOM 879 C C . GLU A 1 110 ? -14.977 -4.296 -1.789 1.00 96.31 110 GLU A C 1
ATOM 881 O O . GLU A 1 110 ? -14.027 -5.032 -2.070 1.00 96.31 110 GLU A O 1
ATOM 886 N N . ALA A 1 111 ? -15.868 -3.926 -2.707 1.00 96.94 111 ALA A N 1
ATOM 887 C CA . ALA A 1 111 ? -15.846 -4.399 -4.083 1.00 96.94 111 ALA A CA 1
ATOM 888 C C . ALA A 1 111 ? -14.587 -3.928 -4.838 1.00 96.94 111 ALA A C 1
ATOM 890 O O . ALA A 1 111 ? -13.971 -4.705 -5.578 1.00 96.94 111 ALA A O 1
ATOM 891 N N . GLU A 1 112 ? -14.160 -2.678 -4.639 1.00 97.00 112 GLU A N 1
ATOM 892 C CA . GLU A 1 112 ? -12.887 -2.173 -5.163 1.00 97.00 112 GLU A CA 1
ATOM 893 C C . GLU A 1 112 ? -11.689 -2.933 -4.589 1.00 97.00 112 GLU A C 1
ATOM 895 O O . GLU A 1 112 ? -10.821 -3.387 -5.343 1.00 97.00 112 GLU A O 1
ATOM 900 N N . ALA A 1 113 ? -11.658 -3.119 -3.267 1.00 97.19 113 ALA A N 1
ATOM 901 C CA . ALA A 1 113 ? -10.608 -3.867 -2.592 1.00 97.19 113 ALA A CA 1
ATOM 902 C C . ALA A 1 113 ? -10.558 -5.320 -3.077 1.00 97.19 113 ALA A C 1
ATOM 904 O O . ALA A 1 113 ? -9.465 -5.847 -3.278 1.00 97.19 113 ALA A O 1
ATOM 905 N N . HIS A 1 114 ? -11.702 -5.956 -3.345 1.00 97.19 114 HIS A N 1
ATOM 906 C CA . HIS A 1 114 ? -11.799 -7.309 -3.897 1.00 97.19 114 HIS A CA 1
ATOM 907 C C . HIS A 1 114 ? -11.194 -7.431 -5.297 1.00 97.19 114 HIS A C 1
ATOM 909 O O . HIS A 1 114 ? -10.485 -8.405 -5.561 1.00 97.19 114 HIS A O 1
ATOM 915 N N . ARG A 1 115 ? -11.409 -6.446 -6.175 1.00 96.38 115 ARG A N 1
ATOM 916 C CA . ARG A 1 115 ? -10.868 -6.450 -7.547 1.00 96.38 115 ARG A CA 1
ATOM 917 C C . ARG A 1 115 ? -9.397 -6.044 -7.632 1.00 96.38 115 ARG A C 1
ATOM 919 O O . ARG A 1 115 ? -8.746 -6.330 -8.636 1.00 96.38 115 ARG A O 1
ATOM 926 N N . ALA A 1 116 ? -8.876 -5.357 -6.620 1.00 97.44 116 ALA A N 1
ATOM 927 C CA . ALA A 1 116 ? -7.501 -4.872 -6.604 1.00 97.44 116 ALA A CA 1
ATOM 928 C C . ALA A 1 116 ? -6.478 -6.006 -6.403 1.00 97.44 116 ALA A C 1
ATOM 930 O O . ALA A 1 116 ? -6.666 -6.871 -5.547 1.00 97.44 116 ALA A O 1
ATOM 931 N N . THR A 1 117 ? -5.360 -5.973 -7.127 1.00 97.44 117 THR A N 1
ATOM 932 C CA . THR A 1 117 ? -4.169 -6.801 -6.847 1.00 97.44 117 THR A CA 1
ATOM 933 C C . THR A 1 117 ? -3.317 -6.186 -5.734 1.00 97.44 117 THR A C 1
ATOM 935 O O . THR A 1 117 ? -2.663 -6.894 -4.962 1.00 97.44 117 THR A O 1
ATOM 938 N N . MET A 1 118 ? -3.329 -4.853 -5.654 1.00 98.00 118 MET A N 1
ATOM 939 C CA . MET A 1 118 ? -2.567 -4.050 -4.703 1.00 98.00 118 MET A CA 1
ATOM 940 C C . MET A 1 118 ? -3.511 -3.098 -3.962 1.00 98.00 118 MET A C 1
ATOM 942 O O . MET A 1 118 ? -4.253 -2.341 -4.590 1.00 98.00 118 MET A O 1
ATOM 946 N N . VAL A 1 119 ? -3.476 -3.122 -2.632 1.00 98.44 119 VAL A N 1
ATOM 947 C CA . VAL A 1 119 ? -4.339 -2.306 -1.767 1.00 98.44 119 VAL A CA 1
ATOM 948 C C . VAL A 1 119 ? -3.469 -1.426 -0.879 1.00 98.44 119 VAL A C 1
ATOM 950 O O . VAL A 1 119 ? -2.530 -1.899 -0.238 1.00 98.44 119 VAL A O 1
ATOM 953 N N . LEU A 1 120 ? -3.754 -0.126 -0.867 1.00 98.44 120 LEU A N 1
ATOM 954 C CA . LEU A 1 120 ? -3.045 0.852 -0.049 1.00 98.44 120 LEU A CA 1
ATOM 955 C C . LEU A 1 120 ? -4.030 1.507 0.930 1.00 98.44 120 LEU A C 1
ATOM 957 O O . LEU A 1 120 ? -4.984 2.157 0.507 1.00 98.44 120 LEU A O 1
ATOM 961 N N . ILE A 1 121 ? -3.794 1.357 2.233 1.00 96.94 121 ILE A N 1
ATOM 962 C CA . ILE A 1 121 ? -4.675 1.875 3.290 1.00 96.94 121 ILE A CA 1
ATOM 963 C C . ILE A 1 121 ? -3.927 2.935 4.086 1.00 96.94 121 ILE A C 1
ATOM 965 O O . ILE A 1 121 ? -2.936 2.649 4.757 1.00 96.94 121 ILE A O 1
ATOM 969 N N . ASP A 1 122 ? -4.396 4.171 4.011 1.00 95.69 122 ASP A N 1
ATOM 970 C CA . ASP A 1 122 ? -3.786 5.281 4.734 1.00 95.69 122 ASP A CA 1
ATOM 971 C C . ASP A 1 122 ? -4.499 5.543 6.066 1.00 95.69 122 ASP A C 1
ATOM 973 O O . ASP A 1 122 ? -5.725 5.496 6.132 1.00 95.69 122 ASP A O 1
ATOM 977 N N . ASP A 1 123 ? -3.721 5.869 7.094 1.00 91.38 123 ASP A N 1
ATOM 978 C CA . ASP A 1 123 ? -4.164 6.314 8.416 1.00 91.38 123 ASP A CA 1
ATOM 979 C C . ASP A 1 123 ? -5.066 5.306 9.154 1.00 91.38 123 ASP A C 1
ATOM 981 O O . ASP A 1 123 ? -6.113 5.650 9.695 1.00 91.38 123 ASP A O 1
ATOM 985 N N . LEU A 1 124 ? -4.651 4.036 9.170 1.00 88.81 124 LEU A N 1
ATOM 986 C CA . LEU A 1 124 ? -5.324 2.966 9.905 1.00 88.81 124 LEU A CA 1
ATOM 987 C C . LEU A 1 124 ? -5.168 3.154 11.423 1.00 88.81 124 LEU A C 1
ATOM 989 O O . LEU A 1 124 ? -4.048 3.351 11.911 1.00 88.81 124 LEU A O 1
ATOM 993 N N . GLY A 1 125 ? -6.255 3.025 12.185 1.00 77.25 125 GLY A N 1
ATOM 994 C CA . GLY A 1 125 ? -6.238 3.122 13.647 1.00 77.25 125 GLY A CA 1
ATOM 995 C C . GLY A 1 125 ? -6.333 4.552 14.193 1.00 77.25 125 GLY A C 1
ATOM 996 O O . GLY A 1 125 ? -6.036 4.760 15.370 1.00 77.25 125 GLY A O 1
ATOM 997 N N . SER A 1 126 ? -6.679 5.547 13.366 1.00 69.25 126 SER A N 1
ATOM 998 C CA . SER A 1 126 ? -6.986 6.915 13.821 1.00 69.25 126 SER A CA 1
ATOM 999 C C . SER A 1 126 ? -8.457 7.111 14.214 1.00 69.25 126 SER A C 1
ATOM 1001 O O . SER A 1 126 ? -8.838 8.172 14.713 1.00 69.25 126 SER A O 1
ATOM 1003 N N . GLU A 1 127 ? -9.289 6.092 14.020 1.00 70.25 127 GLU A N 1
ATOM 1004 C CA . GLU A 1 127 ? -10.700 6.088 14.360 1.00 70.25 127 GLU A CA 1
ATOM 1005 C C . GLU A 1 127 ? -10.943 5.965 15.867 1.00 70.25 127 GLU A C 1
ATOM 1007 O O . GLU A 1 127 ? -10.240 5.274 16.605 1.00 70.25 127 GLU A O 1
ATOM 1012 N N . VAL A 1 128 ? -12.000 6.633 16.324 1.00 58.78 128 VAL A N 1
ATOM 1013 C CA . VAL A 1 128 ? -12.523 6.494 17.681 1.00 58.78 128 VAL A CA 1
ATOM 1014 C C . VAL A 1 128 ? -13.878 5.813 17.553 1.00 58.78 128 VAL A C 1
ATOM 1016 O O . VAL A 1 128 ? -14.798 6.411 16.993 1.00 58.78 128 VAL A O 1
ATOM 1019 N N . ASP A 1 129 ? -14.026 4.591 18.075 1.00 62.53 129 ASP A N 1
ATOM 1020 C CA . ASP A 1 129 ? -15.341 3.946 18.206 1.00 62.53 129 ASP A CA 1
ATOM 1021 C C . ASP A 1 129 ? -16.129 4.639 19.327 1.00 62.53 129 ASP A C 1
ATOM 1023 O O . ASP A 1 129 ? -16.208 4.173 20.465 1.00 62.53 129 ASP A O 1
ATOM 1027 N N . ARG A 1 130 ? -16.662 5.826 19.011 1.00 55.78 130 ARG A N 1
ATOM 1028 C CA . ARG A 1 130 ? -17.379 6.690 19.961 1.00 55.78 130 ARG A CA 1
ATOM 1029 C C . ARG A 1 130 ? -18.611 6.008 20.557 1.00 55.78 130 ARG A C 1
ATOM 1031 O O . ARG A 1 130 ? -19.031 6.395 21.642 1.00 55.78 130 ARG A O 1
ATOM 1038 N N . PHE A 1 131 ? -19.164 5.007 19.873 1.00 61.41 131 PHE A N 1
ATOM 1039 C CA . PHE A 1 131 ? -20.410 4.343 20.251 1.00 61.41 131 PHE A CA 1
ATOM 1040 C C . PHE A 1 131 ? -20.222 2.884 20.696 1.00 61.41 131 PHE A C 1
ATOM 1042 O O . PHE A 1 131 ? -21.208 2.244 21.050 1.00 61.41 131 PHE A O 1
ATOM 1049 N N . LYS A 1 132 ? -18.983 2.361 20.719 1.00 65.06 132 LYS A N 1
ATOM 1050 C CA . LYS A 1 132 ? -18.662 0.953 21.043 1.00 65.06 132 LYS A CA 1
ATOM 1051 C C . LYS A 1 132 ? -19.499 -0.049 20.241 1.00 65.06 132 LYS A C 1
ATOM 1053 O O . LYS A 1 132 ? -19.911 -1.085 20.758 1.00 65.06 132 LYS A O 1
ATOM 1058 N N . THR A 1 133 ? -19.789 0.289 18.991 1.00 71.94 133 THR A N 1
ATOM 1059 C CA . THR A 1 133 ? -20.668 -0.518 18.129 1.00 71.94 133 THR A CA 1
ATOM 1060 C C . THR A 1 133 ? -19.969 -1.770 17.611 1.00 71.94 133 THR A C 1
ATOM 1062 O O . THR A 1 133 ? -20.641 -2.706 17.193 1.00 71.94 133 THR A O 1
ATOM 1065 N N . GLY A 1 134 ? -18.630 -1.795 17.617 1.00 79.06 134 GLY A N 1
ATOM 1066 C CA . GLY A 1 134 ? -17.840 -2.869 17.014 1.00 79.06 134 GLY A CA 1
ATOM 1067 C C . GLY A 1 134 ? -17.786 -2.820 15.482 1.00 79.06 134 GLY A C 1
ATOM 1068 O O . GLY A 1 134 ? -16.978 -3.529 14.884 1.00 79.06 134 GLY A O 1
ATOM 1069 N N . GLU A 1 135 ? -18.566 -1.944 14.843 1.00 83.50 135 GLU A N 1
ATOM 1070 C CA . GLU A 1 135 ? -18.621 -1.793 13.385 1.00 83.50 135 GLU A CA 1
ATOM 1071 C C . GLU A 1 135 ? -17.252 -1.421 12.777 1.00 83.50 135 GLU A C 1
ATOM 1073 O O . GLU A 1 135 ? -16.830 -2.092 11.833 1.00 83.50 135 GLU A O 1
ATOM 1078 N N . PRO A 1 136 ? -16.473 -0.458 13.323 1.00 84.56 136 PRO A N 1
ATOM 1079 C CA . PRO A 1 136 ? -15.122 -0.180 12.827 1.00 84.56 136 PRO A CA 1
ATOM 1080 C C . PRO A 1 136 ? -14.196 -1.401 12.849 1.00 84.56 136 PRO A C 1
ATOM 1082 O O . PRO A 1 136 ? -13.412 -1.620 11.925 1.00 84.56 136 PRO A O 1
ATOM 1085 N N . THR A 1 137 ? -14.298 -2.218 13.899 1.00 86.25 137 THR A N 1
ATOM 1086 C CA . THR A 1 137 ? -13.491 -3.431 14.062 1.00 86.25 137 THR A CA 1
ATOM 1087 C C . THR A 1 137 ? -13.896 -4.507 13.061 1.00 86.25 137 THR A C 1
ATOM 1089 O O . THR A 1 137 ? -13.027 -5.137 12.460 1.00 86.25 137 THR A O 1
ATOM 1092 N N . GLU A 1 138 ? -15.196 -4.701 12.840 1.00 89.19 138 GLU A N 1
ATOM 1093 C CA . GLU A 1 138 ? -15.704 -5.666 11.865 1.00 89.19 138 GLU A CA 1
ATOM 1094 C C . GLU A 1 138 ? -15.342 -5.260 10.430 1.00 89.19 138 GLU A C 1
ATOM 1096 O O . GLU A 1 138 ? -14.839 -6.081 9.661 1.00 89.19 138 GLU A O 1
ATOM 1101 N N . ARG A 1 139 ? -15.482 -3.975 10.091 1.00 92.19 139 ARG A N 1
ATOM 1102 C CA . ARG A 1 139 ? -15.026 -3.412 8.812 1.00 92.19 139 ARG A CA 1
ATOM 1103 C C . ARG A 1 139 ? -13.533 -3.628 8.593 1.00 92.19 139 ARG A C 1
ATOM 1105 O O . ARG A 1 139 ? -13.116 -4.043 7.508 1.00 92.19 139 ARG A O 1
ATOM 1112 N N . LEU A 1 140 ? -12.717 -3.394 9.625 1.00 90.75 140 LEU A N 1
ATOM 1113 C CA . LEU A 1 140 ? -11.278 -3.644 9.557 1.00 90.75 140 LEU A CA 1
ATOM 1114 C C . LEU A 1 140 ? -11.001 -5.122 9.299 1.00 90.75 140 LEU A C 1
ATOM 1116 O O . LEU A 1 140 ? -10.244 -5.457 8.390 1.00 90.75 140 LEU A O 1
ATOM 1120 N N . ARG A 1 141 ? -11.646 -6.011 10.059 1.00 92.25 141 ARG A N 1
ATOM 1121 C CA . ARG A 1 141 ? -11.511 -7.460 9.894 1.00 92.25 141 ARG A CA 1
ATOM 1122 C C . ARG A 1 141 ? -11.816 -7.878 8.455 1.00 92.25 141 ARG A C 1
ATOM 1124 O O . ARG A 1 141 ? -11.006 -8.583 7.857 1.00 92.25 141 ARG A O 1
ATOM 1131 N N . ARG A 1 142 ? -12.930 -7.417 7.879 1.00 94.62 142 ARG A N 1
ATOM 1132 C CA . ARG A 1 142 ? -13.322 -7.728 6.493 1.00 94.62 142 ARG A CA 1
ATOM 1133 C C . ARG A 1 142 ? -12.288 -7.263 5.475 1.00 94.62 142 ARG A C 1
ATOM 1135 O O . ARG A 1 142 ? -11.848 -8.063 4.654 1.00 94.62 142 ARG A O 1
ATOM 1142 N N . ILE A 1 143 ? -11.818 -6.020 5.568 1.00 95.00 143 ILE A N 1
ATOM 1143 C CA . ILE A 1 143 ? -10.784 -5.509 4.656 1.00 95.00 143 ILE A CA 1
ATOM 1144 C C . ILE A 1 143 ? -9.476 -6.298 4.774 1.00 95.00 143 ILE A C 1
ATOM 1146 O O . ILE A 1 143 ? -8.852 -6.611 3.757 1.00 95.00 143 ILE A O 1
ATOM 1150 N N . MET A 1 144 ? -9.066 -6.670 5.987 1.00 94.00 144 MET A N 1
ATOM 1151 C CA . MET A 1 144 ? -7.857 -7.473 6.192 1.00 94.00 144 MET A CA 1
ATOM 1152 C C . MET A 1 144 ? -8.000 -8.886 5.608 1.00 94.00 144 MET A C 1
ATOM 1154 O O . MET A 1 144 ? -7.044 -9.396 5.022 1.00 94.00 144 MET A O 1
ATOM 1158 N N . GLU A 1 145 ? -9.189 -9.492 5.696 1.00 96.31 145 GLU A N 1
ATOM 1159 C CA . GLU A 1 145 ? -9.509 -10.756 5.019 1.00 96.31 145 GLU A CA 1
ATOM 1160 C C . GLU A 1 145 ? -9.424 -10.621 3.493 1.00 96.31 145 GLU A C 1
ATOM 1162 O O . GLU A 1 145 ? -8.762 -11.431 2.845 1.00 96.31 145 GLU A O 1
ATOM 1167 N N . ILE A 1 146 ? -9.998 -9.557 2.919 1.00 97.00 146 ILE A N 1
ATOM 1168 C CA . ILE A 1 146 ? -9.928 -9.266 1.476 1.00 97.00 146 ILE A CA 1
ATOM 1169 C C . ILE A 1 146 ? -8.476 -9.118 1.005 1.00 97.00 146 ILE A C 1
ATOM 1171 O O . ILE A 1 146 ? -8.131 -9.520 -0.108 1.00 97.00 146 ILE A O 1
ATOM 1175 N N . CYS A 1 147 ? -7.603 -8.558 1.843 1.00 96.88 147 CYS A N 1
ATOM 1176 C CA . CYS A 1 147 ? -6.201 -8.323 1.507 1.00 96.88 147 CYS A CA 1
ATOM 1177 C C . CYS A 1 147 ? -5.310 -9.573 1.599 1.00 96.88 147 CYS A C 1
ATOM 1179 O O . CYS A 1 147 ? -4.127 -9.507 1.237 1.00 96.88 147 CYS A O 1
ATOM 1181 N N . LYS A 1 148 ? -5.827 -10.722 2.057 1.00 95.31 148 LYS A N 1
ATOM 1182 C CA . LYS A 1 148 ? -5.053 -11.971 2.091 1.00 95.31 148 LYS A CA 1
ATOM 1183 C C . LYS A 1 148 ? -4.590 -12.353 0.682 1.00 95.31 148 LYS A C 1
ATOM 1185 O O . LYS A 1 148 ? -5.357 -12.363 -0.273 1.00 95.31 148 LYS A O 1
ATOM 1190 N N . GLY A 1 149 ? -3.294 -12.634 0.544 1.00 93.62 149 GLY A N 1
ATOM 1191 C CA . GLY A 1 149 ? -2.658 -12.948 -0.744 1.00 93.62 149 GLY A CA 1
ATOM 1192 C C . GLY A 1 149 ? -2.366 -11.738 -1.647 1.00 93.62 149 GLY A C 1
ATOM 1193 O O . GLY A 1 149 ? -1.641 -11.877 -2.637 1.00 93.62 149 GLY A O 1
ATOM 1194 N N . LYS A 1 150 ? -2.854 -10.544 -1.294 1.00 97.25 150 LYS A N 1
ATOM 1195 C CA . LYS A 1 150 ? -2.629 -9.297 -2.038 1.00 97.25 150 LYS A CA 1
ATOM 1196 C C . LYS A 1 150 ? -1.381 -8.570 -1.555 1.00 97.25 150 LYS A C 1
ATOM 1198 O O . LYS A 1 150 ? -0.863 -8.831 -0.467 1.00 97.25 150 LYS A O 1
ATOM 1203 N N . TRP A 1 151 ? -0.904 -7.636 -2.368 1.00 98.31 151 TRP A N 1
ATOM 1204 C CA . TRP A 1 151 ? 0.089 -6.663 -1.925 1.00 98.31 151 TRP A CA 1
ATOM 1205 C C . TRP A 1 151 ? -0.618 -5.584 -1.112 1.00 98.31 151 TRP A C 1
ATOM 1207 O O . TRP A 1 151 ? -1.502 -4.907 -1.631 1.00 98.31 151 TRP A O 1
ATOM 1217 N N . LEU A 1 152 ? -0.234 -5.434 0.154 1.00 98.44 152 LEU A N 1
ATOM 1218 C CA . LEU A 1 152 ? -0.854 -4.486 1.078 1.00 98.44 152 LEU A CA 1
ATOM 1219 C C . LEU A 1 152 ? 0.192 -3.507 1.611 1.00 98.44 152 LEU A C 1
ATOM 1221 O O . LEU A 1 152 ? 1.224 -3.927 2.131 1.00 98.44 152 LEU A O 1
ATOM 1225 N N . LEU A 1 153 ? -0.086 -2.211 1.523 1.00 98.31 153 LEU A N 1
ATOM 1226 C CA . LEU A 1 153 ? 0.694 -1.174 2.196 1.00 98.31 153 LEU A CA 1
ATOM 1227 C C . LEU A 1 153 ? -0.229 -0.353 3.093 1.00 98.31 153 LEU A C 1
ATOM 1229 O O . LEU A 1 153 ? -1.194 0.240 2.621 1.00 98.31 153 LEU A O 1
ATOM 1233 N N . VAL A 1 154 ? 0.081 -0.316 4.383 1.00 96.69 154 VAL A N 1
ATOM 1234 C CA . VAL A 1 154 ? -0.714 0.365 5.410 1.00 96.69 154 VAL A CA 1
ATOM 1235 C C . VAL A 1 154 ? 0.128 1.445 6.073 1.00 96.69 154 VAL A C 1
ATOM 1237 O O . VAL A 1 154 ? 1.300 1.210 6.370 1.00 96.69 154 VAL A O 1
ATOM 1240 N N . THR A 1 155 ? -0.452 2.605 6.372 1.00 95.12 155 THR A N 1
ATOM 1241 C CA . THR A 1 155 ? 0.137 3.568 7.315 1.00 95.12 155 THR A CA 1
ATOM 1242 C C . THR A 1 155 ? -0.683 3.600 8.600 1.00 95.12 155 THR A C 1
ATOM 1244 O O . THR A 1 155 ? -1.904 3.483 8.576 1.00 95.12 155 THR A O 1
ATOM 1247 N N . THR A 1 156 ? -0.017 3.743 9.744 1.00 91.88 156 THR A N 1
ATOM 1248 C CA . THR A 1 156 ? -0.690 3.868 11.042 1.00 91.88 156 THR A CA 1
ATOM 1249 C C . THR A 1 156 ? 0.118 4.727 12.007 1.00 91.88 156 THR A C 1
ATOM 1251 O O . THR A 1 156 ? 1.353 4.715 12.002 1.00 91.88 156 THR A O 1
ATOM 1254 N N . ASN A 1 157 ? -0.580 5.487 12.849 1.00 86.88 157 ASN A N 1
ATOM 1255 C CA . ASN A 1 157 ? 0.032 6.198 13.972 1.00 86.88 157 ASN A CA 1
ATOM 1256 C C . ASN A 1 157 ? 0.123 5.325 15.236 1.00 86.88 157 ASN A C 1
ATOM 1258 O O . ASN A 1 157 ? 0.725 5.749 16.223 1.00 86.88 157 ASN A O 1
ATOM 1262 N N . VAL A 1 158 ? -0.430 4.107 15.217 1.00 80.94 158 VAL A N 1
ATOM 1263 C CA . VAL A 1 158 ? -0.310 3.152 16.321 1.00 80.94 158 VAL A CA 1
ATOM 1264 C C . VAL A 1 158 ? 1.147 2.675 16.403 1.00 80.94 158 VAL A C 1
ATOM 1266 O O . VAL A 1 158 ? 1.675 2.135 15.427 1.00 80.94 158 VAL A O 1
ATOM 1269 N N . PRO A 1 159 ? 1.840 2.870 17.541 1.00 74.00 159 PRO A N 1
ATOM 1270 C CA . PRO A 1 159 ? 3.208 2.398 17.702 1.00 74.00 159 PRO A CA 1
ATOM 1271 C C . PRO A 1 159 ? 3.285 0.879 17.576 1.00 74.00 159 PRO A C 1
ATOM 1273 O O . PRO A 1 159 ? 2.439 0.170 18.118 1.00 74.00 159 PRO A O 1
ATOM 1276 N N . LYS A 1 160 ? 4.365 0.372 16.973 1.00 72.38 160 LYS A N 1
ATOM 1277 C CA . LYS A 1 160 ? 4.616 -1.073 16.837 1.00 72.38 160 LYS A CA 1
ATOM 1278 C C . LYS A 1 160 ? 4.532 -1.831 18.172 1.00 72.38 160 LYS A C 1
ATOM 1280 O O . LYS A 1 160 ? 4.102 -2.972 18.191 1.00 72.38 160 LYS A O 1
ATOM 1285 N N . ALA A 1 161 ? 4.910 -1.198 19.285 1.00 72.31 161 ALA A N 1
ATOM 1286 C CA . ALA A 1 161 ? 4.835 -1.794 20.623 1.00 72.31 161 ALA A CA 1
ATOM 1287 C C . ALA A 1 161 ? 3.401 -2.117 21.091 1.00 72.31 161 ALA A C 1
ATOM 1289 O O . ALA A 1 161 ? 3.233 -2.836 22.066 1.00 72.31 161 ALA A O 1
ATOM 1290 N N . LYS A 1 162 ? 2.381 -1.563 20.426 1.00 68.38 162 LYS A N 1
ATOM 1291 C CA . LYS A 1 162 ? 0.964 -1.835 20.690 1.00 68.38 162 LYS A CA 1
ATOM 1292 C C . LYS A 1 162 ? 0.356 -2.830 19.699 1.00 68.38 162 LYS A C 1
ATOM 1294 O O . LYS A 1 162 ? -0.857 -3.012 19.711 1.00 68.38 162 LYS A O 1
ATOM 1299 N N . PHE A 1 163 ? 1.158 -3.409 18.805 1.00 68.06 163 PHE A N 1
ATOM 1300 C CA . PHE A 1 163 ? 0.671 -4.483 17.946 1.00 68.06 163 PHE A CA 1
ATOM 1301 C C . PHE A 1 163 ? 0.571 -5.762 18.794 1.00 68.06 163 PHE A C 1
ATOM 1303 O O . PHE A 1 163 ? 1.451 -5.967 19.634 1.00 68.06 163 PHE A O 1
ATOM 1310 N N . PRO A 1 164 ? -0.500 -6.557 18.629 1.00 57.31 164 PRO A N 1
ATOM 1311 C CA . PRO A 1 164 ? -0.677 -7.813 19.352 1.00 57.31 164 PRO A CA 1
ATOM 1312 C C . PRO A 1 164 ? 0.404 -8.845 19.010 1.00 57.31 164 PRO A C 1
ATOM 1314 O O . PRO A 1 164 ? 0.980 -8.768 17.896 1.00 57.31 164 PRO A O 1
#

Secondary structure (DSSP, 8-state):
--S-SS-HHHIIIII---TTSHHHHHHHHHHHHHHHHHHHTT-TTSS-SEEEEE--TTSSHHHHHHHHHHHHHHSTGGGTTTT-SSPPPEEEEEHHHHTT--HHHHHHHHHHHHH-SEEEEEEET----TT--SHHHHHHHHHHHHTTTSEEEEEESS-GGG--

pLDDT: mean 89.35, std 9.87, range [55.78, 98.44]

Foldseek 3Di:
DLPDAPDVVCLCVQLVFDCVPDPLLVVLSRVLSVLLSCQLQVPPPDPDLEAENEAAPPSCQVSSLVSSQVCLVVCLVVSPDNRPVDRFAEDEDELQVQLPDDPVSVVVVLVSLLRGLEYEYEAPPPDDPPPPPCSSVVSVVSSVVSCVNGRYYYYYHDHPVPDD

Radius of gyration: 15.99 Å; chains: 1; bounding box: 43×29×40 Å

Sequence (164 aa):
MIVERDNPEFRRVVFAMDETFGNAARSIARFSEGWLKAACSNDQKVKSRWLVLAGSPGCGKTHALQAAYRFLRAHAIDCWPRWYTTPPSVTKFTWSRVVSLEPGAWEDIEAEAHRATMVLIDDLGSEVDRFKTGEPTERLRRIMEICKGKWLLVTTNVPKAKFP